Protein AF-A0A7X6T5J2-F1 (afdb_monomer)

Structure (mmCIF, N/CA/C/O backbone):
data_AF-A0A7X6T5J2-F1
#
_entry.id   AF-A0A7X6T5J2-F1
#
loop_
_atom_site.group_PDB
_atom_site.id
_atom_site.type_symbol
_atom_site.label_atom_id
_atom_site.label_alt_id
_atom_site.label_comp_id
_atom_site.label_asym_id
_atom_site.label_entity_id
_atom_site.label_seq_id
_atom_site.pdbx_PDB_ins_code
_atom_site.Cartn_x
_atom_site.Cartn_y
_atom_site.Cartn_z
_atom_site.occupancy
_atom_site.B_iso_or_equiv
_atom_site.auth_seq_id
_atom_site.auth_comp_id
_atom_site.auth_asym_id
_atom_site.auth_atom_id
_atom_site.pdbx_PDB_model_num
ATOM 1 N N . ALA A 1 1 ? -11.464 -0.548 -7.638 1.00 81.50 1 ALA A N 1
ATOM 2 C CA . ALA A 1 1 ? -10.057 -0.835 -7.984 1.00 81.50 1 ALA A CA 1
ATOM 3 C C . ALA A 1 1 ? -9.546 0.068 -9.110 1.00 81.50 1 ALA A C 1
ATOM 5 O O . ALA A 1 1 ? -8.381 0.414 -9.067 1.00 81.50 1 ALA A O 1
ATOM 6 N N . GLU A 1 2 ? -10.399 0.513 -10.042 1.00 93.19 2 GLU A N 1
ATOM 7 C CA . GLU A 1 2 ? -10.069 1.387 -11.194 1.00 93.19 2 GLU A CA 1
ATOM 8 C C . GLU A 1 2 ? -9.069 2.517 -10.902 1.00 93.19 2 GLU A C 1
ATOM 10 O O . GLU A 1 2 ? -8.031 2.580 -11.543 1.00 93.19 2 GLU A O 1
ATOM 15 N N . ARG A 1 3 ? -9.297 3.328 -9.860 1.00 93.44 3 ARG A N 1
ATOM 16 C CA . ARG A 1 3 ? -8.389 4.436 -9.490 1.00 93.44 3 ARG A CA 1
ATOM 17 C C . ARG A 1 3 ? -6.934 4.027 -9.240 1.00 93.44 3 ARG A C 1
ATOM 19 O O . ARG A 1 3 ? -6.035 4.831 -9.440 1.00 93.44 3 ARG A O 1
ATOM 26 N N . ILE A 1 4 ? -6.705 2.809 -8.751 1.00 93.75 4 ILE A N 1
ATOM 27 C CA . ILE A 1 4 ? -5.349 2.283 -8.533 1.00 93.75 4 ILE A CA 1
ATOM 28 C C . ILE A 1 4 ? -4.676 2.030 -9.888 1.00 93.75 4 ILE A C 1
ATOM 30 O O . ILE A 1 4 ? -3.502 2.326 -10.064 1.00 93.75 4 ILE A O 1
ATOM 34 N N . ILE A 1 5 ? -5.431 1.511 -10.858 1.00 94.69 5 ILE A N 1
ATOM 35 C CA . ILE A 1 5 ? -4.934 1.230 -12.207 1.00 94.69 5 ILE A CA 1
ATOM 36 C C . ILE A 1 5 ? -4.636 2.544 -12.932 1.00 94.69 5 ILE A C 1
ATOM 38 O O . ILE A 1 5 ? -3.522 2.721 -13.404 1.00 94.69 5 ILE A O 1
ATOM 42 N N . GLU A 1 6 ? -5.575 3.493 -12.925 1.00 95.38 6 GLU A N 1
ATOM 43 C CA . GLU A 1 6 ? -5.407 4.815 -13.552 1.00 95.38 6 GLU A CA 1
ATOM 44 C C . GLU A 1 6 ? -4.161 5.546 -13.033 1.00 95.38 6 GLU A C 1
ATOM 46 O O . GLU A 1 6 ? -3.370 6.089 -13.803 1.00 95.38 6 GLU A O 1
ATOM 51 N N . GLU A 1 7 ? -3.952 5.547 -11.714 1.00 95.38 7 GLU A N 1
ATOM 52 C CA . GLU A 1 7 ? -2.782 6.195 -11.124 1.00 95.38 7 GLU A CA 1
ATOM 53 C C . GLU A 1 7 ? -1.481 5.462 -11.445 1.00 95.38 7 GLU A C 1
ATOM 55 O O . GLU A 1 7 ? -0.454 6.121 -11.627 1.00 95.38 7 GLU A O 1
ATOM 60 N N . ARG A 1 8 ? -1.513 4.129 -11.553 1.00 93.50 8 ARG A N 1
ATOM 61 C CA . ARG A 1 8 ? -0.351 3.331 -11.953 1.00 93.50 8 ARG A CA 1
ATOM 62 C C . ARG A 1 8 ? 0.007 3.528 -13.425 1.00 93.50 8 ARG A C 1
ATOM 64 O O . ARG A 1 8 ? 1.183 3.612 -13.757 1.00 93.50 8 ARG A O 1
ATOM 71 N N . GLU A 1 9 ? -0.986 3.649 -14.300 1.00 94.56 9 GLU A N 1
ATOM 72 C CA . GLU A 1 9 ? -0.774 3.975 -15.714 1.00 94.56 9 GLU A CA 1
ATOM 73 C C . GLU A 1 9 ? -0.219 5.393 -15.880 1.00 94.56 9 GLU A C 1
ATOM 75 O O . GLU A 1 9 ? 0.679 5.622 -16.688 1.00 94.56 9 GLU A O 1
ATOM 80 N N . ARG A 1 10 ? -0.717 6.346 -15.085 1.00 94.75 10 ARG A N 1
ATOM 81 C CA . ARG A 1 10 ? -0.312 7.753 -15.164 1.00 94.75 10 ARG A CA 1
ATOM 82 C C . ARG A 1 10 ? 1.078 8.023 -14.594 1.00 94.75 10 ARG A C 1
ATOM 84 O O . ARG A 1 10 ? 1.802 8.845 -15.147 1.00 94.75 10 ARG A O 1
A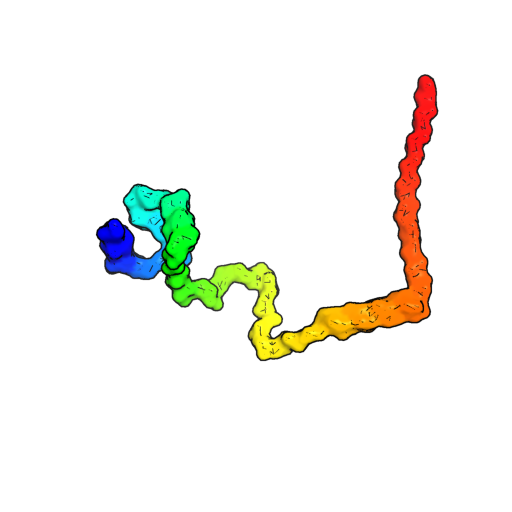TOM 91 N N . GLY A 1 11 ? 1.416 7.417 -13.458 1.00 90.94 11 GLY A N 1
ATOM 92 C CA . GLY A 1 11 ? 2.625 7.759 -12.700 1.00 90.94 11 GLY A CA 1
ATOM 93 C C . GLY A 1 11 ? 3.480 6.563 -12.299 1.00 90.94 11 GLY A C 1
ATOM 94 O O . GLY A 1 11 ? 4.243 6.674 -11.348 1.00 90.94 11 GLY A O 1
ATOM 95 N N . GLY A 1 12 ? 3.319 5.416 -12.957 1.00 92.88 12 GLY A N 1
ATOM 96 C CA . GLY A 1 12 ? 4.147 4.234 -12.728 1.00 92.88 12 GLY A CA 1
ATOM 97 C C . GLY A 1 12 ? 3.910 3.547 -11.381 1.00 92.88 12 GLY A C 1
ATOM 98 O O . GLY A 1 12 ? 2.858 3.706 -10.753 1.00 92.88 12 GLY A O 1
ATOM 99 N N . ASN A 1 13 ? 4.891 2.743 -10.964 1.00 93.25 13 ASN A N 1
ATOM 100 C CA . ASN A 1 13 ? 4.845 1.982 -9.716 1.00 93.25 13 ASN A CA 1
ATOM 101 C C . ASN A 1 13 ? 4.750 2.908 -8.489 1.00 93.25 13 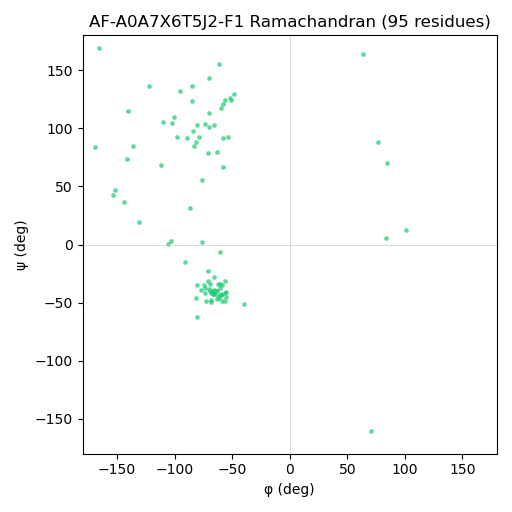ASN A C 1
ATOM 103 O O . ASN A 1 13 ? 5.138 4.073 -8.535 1.00 93.25 13 ASN A O 1
ATOM 107 N N . TYR A 1 14 ? 4.202 2.374 -7.398 1.00 92.75 14 TYR A N 1
ATOM 108 C CA . TYR A 1 14 ? 4.169 3.069 -6.114 1.00 92.75 14 TYR A CA 1
ATOM 109 C C . TYR A 1 14 ? 5.480 2.831 -5.375 1.00 92.75 14 TYR A C 1
ATOM 111 O O . TYR A 1 14 ? 5.947 1.697 -5.328 1.00 92.75 14 TYR A O 1
ATOM 119 N N . GLU A 1 15 ? 6.028 3.884 -4.779 1.00 91.56 15 GLU A N 1
ATOM 120 C CA . GLU A 1 15 ? 7.314 3.839 -4.061 1.00 91.56 15 GLU A CA 1
ATOM 121 C C . GLU A 1 15 ? 7.156 3.520 -2.568 1.00 91.56 15 GLU A C 1
ATOM 123 O O . GLU A 1 15 ? 8.116 3.246 -1.848 1.00 91.56 15 GLU A O 1
ATOM 128 N N . SER A 1 16 ? 5.938 3.626 -2.042 1.00 91.81 16 SER A N 1
ATOM 129 C CA . SER A 1 16 ? 5.640 3.293 -0.654 1.00 91.81 16 SER A CA 1
ATOM 130 C C . SER A 1 16 ? 4.137 3.173 -0.425 1.00 91.81 16 SER A C 1
ATOM 132 O O . SER A 1 16 ? 3.307 3.587 -1.239 1.00 91.81 16 SER A O 1
ATOM 134 N N . ILE A 1 17 ? 3.774 2.648 0.745 1.00 93.12 17 ILE A N 1
ATOM 135 C CA . ILE A 1 17 ? 2.386 2.636 1.226 1.00 93.12 17 ILE A CA 1
ATOM 136 C C . ILE A 1 17 ? 1.855 4.068 1.374 1.00 93.12 17 ILE A C 1
ATOM 138 O O . ILE A 1 17 ? 0.671 4.317 1.135 1.00 93.12 17 ILE A O 1
ATOM 142 N N . GLU A 1 18 ? 2.717 5.013 1.757 1.00 92.62 18 GLU A N 1
ATOM 143 C CA . GLU A 1 18 ? 2.343 6.415 1.902 1.00 92.62 18 GLU A CA 1
ATOM 144 C C . GLU A 1 18 ? 2.031 7.048 0.542 1.00 92.62 18 GLU A C 1
ATOM 146 O O . GLU A 1 18 ? 0.939 7.601 0.388 1.00 92.62 18 GLU A O 1
ATOM 151 N N . ASP A 1 19 ? 2.895 6.849 -0.461 1.00 93.88 19 ASP A N 1
ATOM 152 C CA . ASP A 1 19 ? 2.662 7.287 -1.846 1.00 93.88 19 ASP A CA 1
ATOM 153 C C . ASP A 1 19 ? 1.351 6.714 -2.403 1.00 93.88 19 ASP A C 1
ATOM 155 O O . ASP A 1 19 ? 0.469 7.443 -2.868 1.00 93.88 19 ASP A O 1
ATOM 159 N N . PHE A 1 20 ? 1.154 5.405 -2.235 1.00 94.38 20 PHE A N 1
ATOM 160 C CA . PHE A 1 20 ? -0.081 4.728 -2.617 1.00 94.38 20 PHE A CA 1
ATOM 161 C C . PHE A 1 20 ? -1.319 5.351 -1.949 1.00 94.38 20 PHE A C 1
ATOM 163 O O . PHE A 1 20 ? -2.352 5.560 -2.592 1.00 94.38 20 PHE A O 1
ATOM 170 N N . SER A 1 21 ? -1.218 5.697 -0.662 1.00 94.81 21 SER A N 1
ATOM 171 C CA . SER A 1 21 ? -2.319 6.285 0.105 1.00 94.81 21 SER A CA 1
ATOM 172 C C . SER A 1 21 ? -2.659 7.725 -0.290 1.00 94.81 21 SER A C 1
ATOM 174 O O . SER A 1 21 ? -3.829 8.112 -0.191 1.00 94.81 21 SER A O 1
ATOM 176 N N . ILE A 1 22 ? -1.659 8.495 -0.733 1.00 94.94 22 ILE A N 1
ATOM 177 C CA . ILE A 1 22 ? -1.793 9.897 -1.144 1.00 94.94 22 ILE A CA 1
ATOM 178 C C . ILE A 1 22 ? -2.322 9.978 -2.578 1.00 94.94 22 ILE A C 1
ATOM 180 O O . ILE A 1 22 ? -3.264 10.730 -2.840 1.00 94.94 22 ILE A O 1
ATOM 184 N N . ARG A 1 23 ? -1.764 9.182 -3.499 1.00 95.12 23 ARG A N 1
ATOM 185 C CA . ARG A 1 23 ? -2.147 9.194 -4.921 1.00 95.12 23 ARG A CA 1
ATOM 186 C C . ARG A 1 23 ? -3.553 8.659 -5.148 1.00 95.12 23 ARG A C 1
ATOM 188 O O . ARG A 1 23 ? -4.325 9.230 -5.918 1.00 95.12 23 ARG A O 1
ATOM 195 N N . VAL A 1 24 ? -3.933 7.583 -4.459 1.00 94.38 24 VAL A N 1
ATOM 196 C CA . VAL A 1 24 ? -5.251 6.969 -4.645 1.00 94.38 24 VAL A CA 1
ATOM 197 C C . VAL A 1 24 ? -6.298 7.689 -3.793 1.00 94.38 24 VAL A C 1
ATOM 199 O O . VAL A 1 24 ? -6.497 7.410 -2.607 1.00 94.38 24 VAL A O 1
ATOM 202 N N . LYS A 1 25 ? -7.030 8.610 -4.428 1.00 92.75 25 LYS A N 1
ATOM 203 C CA . LYS A 1 25 ? -8.082 9.410 -3.781 1.00 92.75 25 LYS A CA 1
ATOM 204 C C . LYS A 1 25 ? -9.087 8.541 -3.012 1.00 92.75 25 LYS A C 1
ATOM 206 O O . LYS A 1 25 ? -9.754 7.676 -3.580 1.00 92.75 25 LYS A O 1
ATOM 211 N N . GLY A 1 26 ? -9.256 8.837 -1.720 1.00 91.44 26 GLY A N 1
ATOM 212 C CA . GLY A 1 26 ? -10.232 8.175 -0.842 1.00 91.44 26 GLY A CA 1
ATOM 213 C C . GLY A 1 26 ? -9.771 6.843 -0.233 1.00 91.44 26 GLY A C 1
ATOM 214 O O . GLY A 1 26 ? -10.569 6.174 0.437 1.00 91.44 26 GLY A O 1
ATOM 215 N N . LEU A 1 27 ? -8.507 6.456 -0.441 1.00 91.56 27 LEU A N 1
ATOM 216 C CA . LEU A 1 27 ? -7.890 5.322 0.238 1.00 91.56 27 LEU A CA 1
ATOM 217 C C . LEU A 1 27 ? -7.439 5.733 1.650 1.00 91.56 27 LEU A C 1
ATOM 219 O O . LEU A 1 27 ? -7.989 5.240 2.637 1.00 91.56 27 LEU A O 1
ATOM 223 N N . GLY A 1 28 ? -6.513 6.691 1.751 1.00 92.88 28 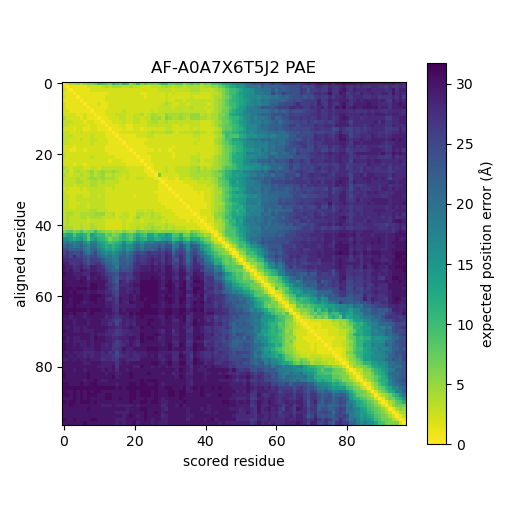GLY A N 1
ATOM 224 C CA . GLY A 1 28 ? -5.915 7.114 3.020 1.00 92.88 28 GLY A CA 1
ATOM 225 C C . GLY A 1 28 ? -5.107 6.003 3.710 1.00 92.88 28 GLY A C 1
ATOM 226 O O . GLY A 1 28 ? -5.251 4.815 3.406 1.00 92.88 28 GLY A O 1
ATOM 227 N N . GLN A 1 29 ? -4.264 6.379 4.676 1.00 92.50 29 GLN A N 1
ATOM 228 C CA . GLN A 1 29 ? -3.302 5.458 5.306 1.00 92.50 29 GLN A CA 1
ATOM 229 C C . GLN A 1 29 ? -3.965 4.203 5.901 1.00 92.50 29 GLN A C 1
ATOM 231 O O . GLN A 1 29 ? -3.491 3.088 5.706 1.00 92.50 29 GLN A O 1
ATOM 236 N N . LYS A 1 30 ? -5.124 4.350 6.560 1.00 94.44 30 LYS A N 1
ATOM 237 C CA . LYS A 1 30 ? -5.817 3.226 7.214 1.00 94.44 30 LYS A CA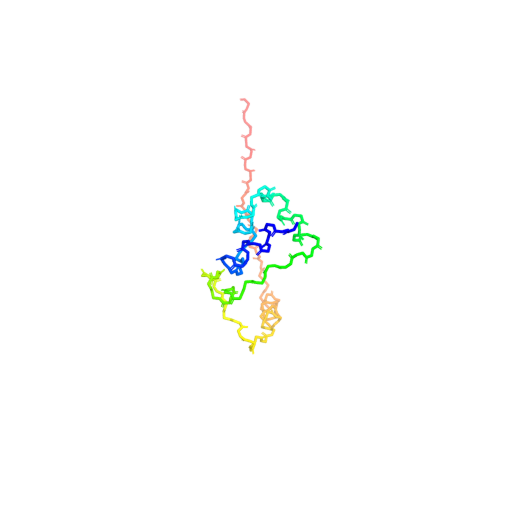 1
ATOM 238 C C . LYS A 1 30 ? -6.288 2.146 6.235 1.00 94.44 30 LYS A C 1
ATOM 240 O O . LYS A 1 30 ? -6.243 0.966 6.572 1.00 94.44 30 LYS A O 1
ATOM 245 N N . ARG A 1 31 ? -6.800 2.518 5.055 1.00 93.88 31 ARG A N 1
ATOM 246 C CA . ARG A 1 31 ? -7.254 1.519 4.068 1.00 93.88 31 ARG A CA 1
ATOM 247 C C . ARG A 1 31 ? -6.080 0.949 3.284 1.00 93.88 31 ARG A C 1
ATOM 249 O O . ARG A 1 31 ? -6.110 -0.240 2.994 1.00 93.88 31 ARG A O 1
ATOM 256 N N . ALA A 1 32 ? -5.061 1.762 3.005 1.00 93.56 32 ALA A N 1
ATOM 257 C CA . ALA A 1 32 ? -3.818 1.296 2.398 1.00 93.56 32 ALA A CA 1
ATOM 258 C C . ALA A 1 32 ? -3.154 0.216 3.271 1.00 93.56 32 ALA A C 1
ATOM 260 O O . ALA A 1 32 ? -2.881 -0.877 2.787 1.00 93.56 32 ALA A O 1
ATOM 261 N N . ALA A 1 33 ? -3.028 0.461 4.580 1.00 92.94 33 ALA A N 1
ATOM 262 C CA . ALA A 1 33 ? -2.481 -0.511 5.527 1.00 92.94 33 ALA A CA 1
ATOM 263 C C . ALA A 1 33 ? -3.277 -1.827 5.560 1.00 92.94 33 ALA A C 1
ATOM 265 O O . ALA A 1 33 ? -2.686 -2.900 5.527 1.00 92.94 33 ALA A O 1
ATOM 266 N N . LYS A 1 34 ? -4.616 -1.765 5.542 1.00 95.62 34 LYS A N 1
ATOM 267 C CA . LYS A 1 34 ? -5.463 -2.971 5.475 1.00 95.62 34 LYS A CA 1
ATOM 268 C C . LYS A 1 34 ? -5.265 -3.780 4.197 1.00 95.62 34 LYS A C 1
ATOM 270 O O . LYS A 1 34 ? -5.396 -4.996 4.228 1.00 95.62 34 LYS A O 1
ATOM 275 N N . MET A 1 35 ? -4.995 -3.118 3.071 1.00 93.62 35 MET A N 1
ATOM 276 C CA . MET A 1 35 ? -4.695 -3.826 1.828 1.00 93.62 35 MET A CA 1
ATOM 277 C C . MET A 1 35 ? -3.371 -4.578 1.946 1.00 93.62 35 MET A C 1
ATOM 279 O O . MET A 1 35 ? -3.308 -5.743 1.564 1.00 93.62 35 MET A O 1
ATOM 283 N N . VAL A 1 36 ? -2.353 -3.949 2.534 1.00 92.75 36 VAL A N 1
ATOM 284 C CA . VAL A 1 36 ? -1.058 -4.593 2.793 1.00 92.75 36 VAL A CA 1
ATOM 285 C C . VAL A 1 36 ? -1.210 -5.771 3.751 1.00 92.75 36 VAL A C 1
ATOM 287 O O . VAL A 1 36 ? -0.725 -6.858 3.466 1.00 92.75 36 VAL A O 1
ATOM 290 N N . GLU A 1 37 ? -1.981 -5.600 4.825 1.00 93.81 37 GLU A N 1
ATOM 291 C CA . GLU A 1 37 ? -2.333 -6.679 5.755 1.00 93.81 37 GLU A CA 1
ATOM 292 C C . GLU A 1 37 ? -3.074 -7.833 5.054 1.00 93.81 37 GLU A C 1
ATOM 294 O O . GLU A 1 37 ? -2.848 -8.998 5.366 1.00 93.81 37 GLU A O 1
ATOM 299 N N . SER A 1 38 ? -3.911 -7.527 4.054 1.00 95.69 38 SER A N 1
ATOM 300 C CA . SER A 1 38 ? -4.572 -8.533 3.209 1.00 95.69 38 SER A CA 1
ATOM 301 C C . SER A 1 38 ? -3.666 -9.169 2.144 1.00 95.69 38 SER A C 1
ATOM 303 O O . SER A 1 38 ? -4.141 -9.988 1.360 1.00 95.69 38 SER A O 1
ATOM 305 N N . GLY A 1 39 ? -2.380 -8.807 2.110 1.00 94.38 39 GLY A N 1
ATOM 306 C CA . GLY A 1 39 ? -1.379 -9.370 1.204 1.00 94.38 39 GLY A CA 1
ATOM 307 C C . GLY A 1 39 ? -1.045 -8.512 -0.017 1.00 94.38 39 GLY A C 1
ATOM 308 O O . GLY A 1 39 ? -0.408 -9.012 -0.941 1.00 94.38 39 GLY A O 1
ATOM 309 N N . LEU A 1 40 ? -1.453 -7.238 -0.064 1.00 92.00 40 LEU A N 1
ATOM 310 C CA . LEU A 1 40 ? -0.976 -6.318 -1.099 1.00 92.00 40 LEU A CA 1
ATOM 311 C C . LEU A 1 40 ? 0.504 -6.000 -0.854 1.00 92.00 40 LEU A C 1
ATOM 313 O O . LEU A 1 40 ? 0.848 -5.321 0.110 1.00 92.00 40 LEU A O 1
ATOM 317 N N . VAL A 1 41 ? 1.368 -6.449 -1.757 1.00 91.12 41 VAL A N 1
ATOM 318 C CA . VAL A 1 41 ? 2.794 -6.112 -1.743 1.00 91.12 41 VAL A CA 1
ATOM 319 C C . VAL A 1 41 ? 3.031 -4.929 -2.677 1.00 91.12 41 VAL A C 1
ATOM 321 O O . VAL A 1 41 ? 2.535 -4.910 -3.805 1.00 91.12 41 VAL A O 1
ATOM 324 N N . ILE A 1 42 ? 3.762 -3.927 -2.192 1.00 90.19 42 ILE A N 1
ATOM 325 C CA . ILE A 1 42 ? 4.255 -2.814 -3.004 1.00 90.19 42 ILE A CA 1
ATOM 326 C C . ILE A 1 42 ? 5.731 -3.102 -3.266 1.00 90.19 42 ILE A C 1
ATOM 328 O O . ILE A 1 42 ? 6.547 -2.988 -2.353 1.00 90.19 42 ILE A O 1
ATOM 332 N N . ASP A 1 43 ? 6.042 -3.540 -4.488 1.00 81.56 43 ASP A N 1
ATOM 333 C CA . ASP A 1 43 ? 7.420 -3.783 -4.911 1.00 81.56 43 ASP A CA 1
ATOM 334 C C . ASP A 1 43 ? 8.125 -2.451 -5.136 1.00 81.56 43 ASP A C 1
ATOM 336 O O . ASP A 1 43 ? 7.944 -1.775 -6.153 1.00 81.56 43 ASP A O 1
ATOM 340 N N . ASN A 1 44 ? 8.957 -2.100 -4.165 1.00 70.69 44 ASN A N 1
ATOM 341 C CA . ASN A 1 44 ? 9.920 -1.033 -4.307 1.00 70.69 44 ASN A CA 1
ATOM 342 C C . ASN A 1 44 ? 11.136 -1.581 -5.045 1.00 70.69 44 ASN A C 1
ATOM 344 O O . ASN A 1 44 ? 12.117 -1.989 -4.431 1.00 70.69 44 ASN A O 1
ATOM 348 N N . GLU A 1 45 ? 11.115 -1.532 -6.377 1.00 61.66 45 GLU A N 1
ATOM 349 C CA . GLU A 1 45 ? 12.316 -1.808 -7.186 1.00 61.66 45 GLU A CA 1
ATOM 350 C C . GLU A 1 45 ? 13.470 -0.822 -6.890 1.00 61.66 45 GLU A C 1
ATOM 352 O O . GLU A 1 45 ? 14.585 -1.015 -7.367 1.00 61.66 45 GLU A O 1
ATOM 357 N N . GLN A 1 46 ? 13.230 0.209 -6.067 1.00 53.03 46 GLN A N 1
ATOM 358 C CA . GLN A 1 46 ? 14.237 1.159 -5.591 1.00 53.03 46 GLN A CA 1
ATOM 359 C C . GLN A 1 46 ? 14.659 0.978 -4.122 1.00 53.03 46 GLN A C 1
ATOM 361 O O . GLN A 1 46 ? 15.544 1.693 -3.667 1.00 53.03 46 GLN A O 1
ATOM 366 N N . SER A 1 47 ? 14.121 0.008 -3.368 1.00 48.38 47 SER A N 1
ATOM 367 C CA . SER A 1 47 ? 14.548 -0.224 -1.9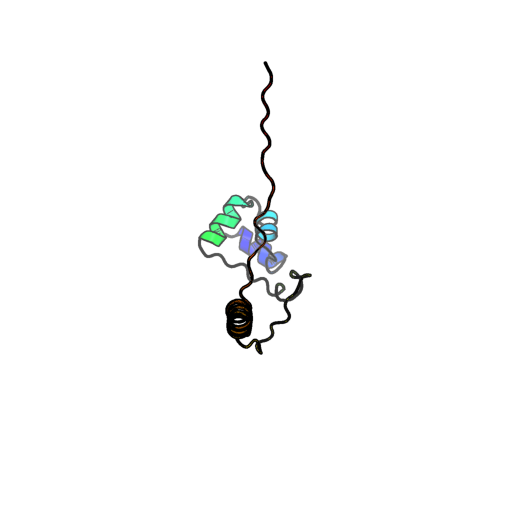74 1.00 48.38 47 SER A CA 1
ATOM 368 C C . SER A 1 47 ? 15.759 -1.157 -1.840 1.00 48.38 47 SER A C 1
ATOM 370 O O . SER A 1 47 ? 15.855 -1.901 -0.866 1.00 48.38 47 SER A O 1
ATOM 372 N N . SER A 1 48 ? 16.676 -1.158 -2.809 1.00 47.34 48 SER A N 1
ATOM 373 C CA . SER A 1 48 ? 18.008 -1.764 -2.648 1.00 47.34 48 SER A CA 1
ATOM 374 C C . SER A 1 48 ? 19.112 -0.729 -2.423 1.00 47.34 48 SER A C 1
ATOM 376 O O . SER A 1 48 ? 20.275 -1.103 -2.292 1.00 47.34 48 SER A O 1
ATOM 378 N N . VAL A 1 49 ? 18.775 0.562 -2.331 1.00 51.00 49 VAL A N 1
ATOM 379 C CA . VAL A 1 49 ? 19.746 1.629 -2.077 1.00 51.00 49 VAL A CA 1
ATOM 380 C C . VAL A 1 49 ? 19.117 2.653 -1.121 1.00 51.00 49 VAL A C 1
ATOM 382 O O . VAL A 1 49 ? 18.149 3.314 -1.468 1.00 51.00 49 VAL A O 1
ATOM 385 N N . GLU A 1 50 ? 19.685 2.764 0.085 1.00 51.00 50 GLU A N 1
ATOM 386 C CA . GLU A 1 50 ? 19.545 3.896 1.026 1.00 51.00 50 GLU A CA 1
ATOM 387 C C . GLU A 1 50 ? 18.335 3.946 1.984 1.00 51.00 50 GLU A C 1
ATOM 389 O O . GLU A 1 50 ? 17.532 4.876 1.974 1.00 51.00 50 GLU A O 1
ATOM 394 N N . SER A 1 51 ? 18.314 3.044 2.970 1.00 46.75 51 SER A N 1
ATOM 395 C CA . SER A 1 51 ? 17.844 3.394 4.324 1.00 46.75 51 SER A CA 1
ATOM 396 C C . SER A 1 51 ? 18.491 2.556 5.432 1.00 46.75 51 SER A C 1
ATOM 398 O O . SER A 1 51 ? 17.821 2.135 6.358 1.00 46.75 51 SER A O 1
ATOM 400 N N . ASP A 1 52 ? 19.818 2.408 5.381 1.00 45.59 52 ASP A N 1
ATOM 401 C CA . ASP A 1 52 ? 20.648 2.096 6.554 1.00 45.59 52 ASP A CA 1
ATOM 402 C C . ASP A 1 52 ? 21.973 2.877 6.476 1.00 45.59 52 ASP A C 1
ATOM 404 O O . ASP A 1 52 ? 23.056 2.339 6.254 1.00 45.59 52 ASP A O 1
ATOM 408 N N . SER A 1 53 ? 21.915 4.193 6.717 1.00 54.16 53 SER A N 1
ATOM 409 C CA . SER A 1 53 ? 23.086 4.952 7.200 1.00 54.16 53 SER A CA 1
ATOM 410 C C . SER A 1 53 ? 23.317 4.671 8.689 1.00 54.16 53 SER A C 1
ATOM 412 O O . SER A 1 53 ? 23.334 5.572 9.521 1.00 54.16 53 SER A O 1
ATOM 414 N N . ALA A 1 54 ? 23.459 3.389 9.017 1.00 55.81 54 ALA A N 1
ATOM 415 C CA . ALA A 1 54 ? 24.169 2.869 10.172 1.00 55.81 54 ALA A CA 1
ATOM 416 C C . ALA A 1 54 ? 24.302 1.348 9.998 1.00 55.81 54 ALA A C 1
ATOM 418 O O . ALA A 1 54 ? 23.566 0.578 10.600 1.00 55.81 54 ALA A O 1
ATOM 419 N N . ASN A 1 55 ? 25.334 0.956 9.245 1.00 62.19 55 ASN A N 1
ATOM 420 C CA . ASN A 1 55 ? 26.032 -0.321 9.389 1.00 62.19 55 ASN A CA 1
ATOM 421 C C . ASN A 1 55 ? 25.321 -1.574 8.834 1.00 62.19 55 ASN A C 1
ATOM 423 O O . ASN A 1 55 ? 24.742 -2.335 9.601 1.00 62.19 55 ASN A O 1
ATOM 427 N N . ASP A 1 56 ? 25.528 -1.879 7.548 1.00 48.09 56 ASP A N 1
ATOM 428 C CA . ASP A 1 56 ? 25.466 -3.272 7.088 1.00 48.09 56 ASP A CA 1
ATOM 429 C C . ASP A 1 56 ? 26.611 -3.631 6.126 1.00 48.09 56 ASP A C 1
ATOM 431 O O . ASP A 1 56 ? 26.527 -3.556 4.903 1.00 48.09 56 ASP A O 1
ATOM 435 N N . LEU A 1 57 ? 27.738 -4.003 6.731 1.00 61.22 57 LEU A N 1
ATOM 436 C CA . LEU A 1 57 ? 28.736 -4.878 6.129 1.00 61.22 57 LEU A CA 1
ATOM 437 C C . LEU A 1 57 ? 28.274 -6.327 6.348 1.00 61.22 57 LEU A C 1
ATOM 439 O O . LEU A 1 57 ? 28.709 -6.946 7.320 1.00 61.22 57 LEU A O 1
ATOM 443 N N . SER A 1 58 ? 27.418 -6.888 5.490 1.00 52.38 58 SER A N 1
ATOM 444 C CA . SER A 1 58 ? 27.108 -8.328 5.553 1.00 52.38 58 SER A CA 1
ATOM 445 C C . SER A 1 58 ? 26.669 -8.968 4.234 1.00 52.38 58 SER A C 1
ATOM 447 O O . SER A 1 58 ? 25.833 -9.867 4.187 1.00 52.38 58 SER A O 1
ATOM 449 N N . GLU A 1 59 ? 27.344 -8.613 3.141 1.00 52.50 59 GLU A N 1
ATOM 450 C CA . GLU A 1 59 ? 27.498 -9.559 2.036 1.00 52.50 59 GLU A CA 1
ATOM 451 C C . GLU A 1 59 ? 28.057 -10.873 2.607 1.00 52.50 59 GLU A C 1
ATOM 453 O O . GLU A 1 59 ? 29.036 -10.871 3.360 1.00 52.50 59 GLU A O 1
ATOM 458 N N . ILE A 1 60 ? 27.367 -11.978 2.328 1.00 50.97 60 ILE A N 1
ATOM 459 C CA . ILE A 1 60 ? 27.556 -13.294 2.942 1.00 50.97 60 ILE A CA 1
ATOM 460 C C . ILE A 1 60 ? 29.018 -13.747 2.825 1.00 50.97 60 ILE A C 1
ATOM 462 O O . ILE A 1 60 ? 29.431 -14.406 1.878 1.00 50.97 60 ILE A O 1
ATOM 466 N N . THR A 1 61 ? 29.774 -13.414 3.868 1.00 50.19 61 THR A N 1
ATOM 467 C CA . THR A 1 61 ? 30.943 -14.113 4.411 1.00 50.19 61 THR A CA 1
ATOM 468 C C . THR A 1 61 ? 30.937 -13.991 5.948 1.00 50.19 61 THR A C 1
ATOM 470 O O . THR A 1 61 ? 31.971 -13.837 6.589 1.00 50.19 61 THR A O 1
ATOM 473 N N . GLN A 1 62 ? 29.758 -14.030 6.582 1.00 52.28 62 GLN A N 1
ATOM 474 C CA . GLN A 1 62 ? 29.613 -13.856 8.032 1.00 52.28 62 GLN A CA 1
ATOM 475 C C . GLN A 1 62 ? 29.504 -15.193 8.767 1.00 52.28 62 GLN A C 1
ATOM 477 O O . GLN A 1 62 ? 28.439 -15.776 8.937 1.00 52.28 62 GLN A O 1
ATOM 482 N N . ILE A 1 63 ? 30.663 -15.675 9.194 1.00 52.78 63 ILE A N 1
ATOM 483 C CA . ILE A 1 63 ? 30.844 -16.821 10.082 1.00 52.78 63 ILE A CA 1
ATOM 484 C C . ILE A 1 63 ? 30.361 -16.442 11.493 1.00 52.78 63 ILE A C 1
ATOM 486 O O . ILE A 1 63 ? 30.589 -15.320 11.947 1.00 52.78 63 ILE A O 1
ATOM 490 N N . ASP A 1 64 ? 29.742 -17.394 12.194 1.00 57.56 64 ASP A N 1
ATOM 491 C CA . ASP A 1 64 ? 29.232 -17.339 13.575 1.00 57.56 64 ASP A CA 1
ATOM 492 C C . ASP A 1 64 ? 30.303 -16.987 14.641 1.00 57.56 64 ASP A C 1
ATOM 494 O O . ASP A 1 64 ? 30.664 -17.787 15.512 1.00 57.56 64 ASP A O 1
ATOM 498 N N . THR A 1 65 ? 30.830 -15.765 14.607 1.00 59.44 65 THR A N 1
ATOM 499 C CA . THR A 1 65 ? 31.853 -15.248 15.535 1.00 59.44 65 THR A CA 1
ATOM 500 C C . THR A 1 65 ? 31.312 -15.002 16.944 1.00 59.44 65 THR A C 1
ATOM 502 O O . THR A 1 65 ? 32.068 -15.052 17.917 1.00 59.44 65 THR A O 1
ATOM 505 N N . SER A 1 66 ? 29.997 -14.809 17.084 1.00 63.16 66 SER A N 1
ATOM 506 C CA . SER A 1 66 ? 29.324 -14.565 18.366 1.00 63.16 66 SER A CA 1
ATOM 507 C C . SER A 1 66 ? 29.503 -15.727 19.349 1.00 63.16 66 SER A C 1
ATOM 509 O O . SER A 1 66 ? 29.725 -15.509 20.541 1.00 63.16 66 SER A O 1
ATOM 511 N N . SER A 1 67 ? 29.481 -16.968 18.855 1.00 63.62 67 SER A N 1
ATOM 512 C CA . SER A 1 67 ? 29.612 -18.168 19.687 1.00 63.62 67 SER A CA 1
ATOM 513 C C . SER A 1 67 ? 31.047 -18.401 20.173 1.00 63.62 67 SER A C 1
ATOM 515 O O . SER A 1 67 ? 31.253 -18.859 21.302 1.00 63.62 67 SER A O 1
ATOM 517 N N . VAL A 1 68 ? 32.038 -18.058 19.343 1.00 73.19 68 VAL A N 1
ATOM 518 C CA . VAL A 1 68 ? 33.467 -18.171 19.666 1.00 73.19 68 VAL A CA 1
ATOM 519 C C . VAL A 1 68 ? 33.851 -17.092 20.671 1.00 73.19 68 VAL A C 1
ATOM 521 O O . VAL A 1 68 ? 34.378 -17.423 21.732 1.00 73.19 68 VAL A O 1
ATOM 524 N N . LEU A 1 69 ? 33.468 -15.836 20.416 1.00 67.94 69 LEU A N 1
ATOM 525 C CA . LEU A 1 69 ? 33.691 -14.719 21.338 1.00 67.94 69 LEU A CA 1
ATOM 526 C C . LEU A 1 69 ? 33.011 -14.956 22.692 1.00 67.94 69 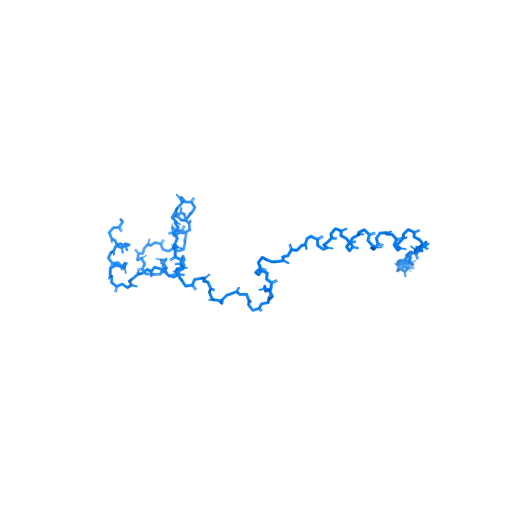LEU A C 1
ATOM 528 O O . LEU A 1 69 ? 33.624 -14.754 23.739 1.00 67.94 69 LEU A O 1
ATOM 532 N N . ALA A 1 70 ? 31.770 -15.455 22.707 1.00 71.56 70 ALA A N 1
ATOM 533 C CA . ALA A 1 70 ? 31.077 -15.780 23.953 1.00 71.56 70 ALA A CA 1
ATOM 534 C C . ALA A 1 70 ? 31.787 -16.893 24.748 1.00 71.56 70 ALA A C 1
ATOM 536 O O . ALA A 1 70 ? 31.895 -16.802 25.975 1.00 71.56 70 ALA A O 1
ATOM 537 N N . LYS A 1 71 ? 32.306 -17.927 24.066 1.00 75.81 71 LYS A N 1
ATOM 538 C CA . LYS A 1 71 ? 33.098 -19.001 24.692 1.00 75.81 71 LYS A CA 1
ATOM 539 C C . LYS A 1 71 ? 34.428 -18.486 25.241 1.00 75.81 71 LYS A C 1
ATOM 541 O O . LYS A 1 71 ? 34.784 -18.849 26.362 1.00 75.81 71 LYS A O 1
ATOM 546 N N . GLU A 1 72 ? 35.128 -17.625 24.507 1.00 73.56 72 GLU A N 1
ATOM 547 C CA . GLU A 1 72 ? 36.377 -17.001 24.958 1.00 73.56 72 GLU A CA 1
ATOM 548 C C . GLU A 1 72 ? 36.153 -16.106 26.184 1.00 73.56 72 GLU A C 1
ATOM 550 O O . GLU A 1 72 ? 36.843 -16.259 27.195 1.00 73.56 72 GLU A O 1
ATOM 555 N N . ILE A 1 73 ? 35.125 -15.249 26.159 1.00 72.38 73 ILE A N 1
ATOM 556 C CA . ILE A 1 73 ? 34.754 -14.386 27.291 1.00 72.38 73 ILE A CA 1
ATOM 557 C C . ILE A 1 73 ? 34.400 -15.231 28.523 1.00 72.38 73 ILE A C 1
ATOM 559 O O . ILE A 1 73 ? 34.844 -14.932 29.636 1.00 72.38 73 ILE A O 1
ATOM 563 N N . ALA A 1 74 ? 33.637 -16.314 28.351 1.00 75.38 74 ALA A N 1
ATOM 564 C CA . ALA A 1 74 ? 33.285 -17.213 29.447 1.00 75.38 74 ALA A CA 1
ATOM 565 C C . ALA A 1 74 ? 34.508 -17.957 30.017 1.00 75.38 74 ALA A C 1
ATOM 567 O O . ALA A 1 74 ? 34.616 -18.110 31.237 1.00 75.38 74 ALA A O 1
ATOM 568 N N . ALA A 1 75 ? 35.446 -18.388 29.166 1.00 78.31 75 ALA A N 1
ATOM 569 C CA . ALA A 1 75 ? 36.681 -19.051 29.584 1.00 78.31 75 ALA A CA 1
A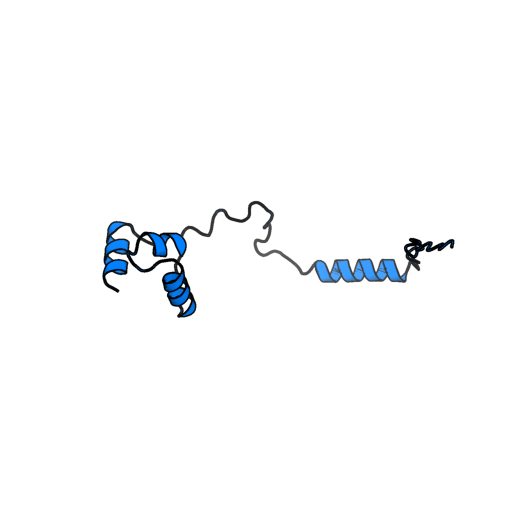TOM 570 C C . ALA A 1 75 ? 37.593 -18.109 30.388 1.00 78.31 75 ALA A C 1
ATOM 572 O O . ALA A 1 75 ? 38.095 -18.492 31.448 1.00 78.31 75 ALA A O 1
ATOM 573 N N . ILE A 1 76 ? 37.737 -16.855 29.946 1.00 73.56 76 ILE A N 1
ATOM 574 C CA . ILE A 1 76 ? 38.466 -15.808 30.677 1.00 73.56 76 ILE A CA 1
ATOM 575 C C . ILE A 1 76 ? 37.792 -15.545 32.031 1.00 73.56 76 ILE A C 1
ATOM 577 O O . ILE A 1 76 ? 38.463 -15.547 33.064 1.00 73.56 76 ILE A O 1
ATOM 581 N N . LYS A 1 77 ? 36.460 -15.415 32.053 1.00 70.75 77 LYS A N 1
ATOM 582 C CA . LYS A 1 77 ? 35.678 -15.173 33.277 1.00 70.75 77 LYS A CA 1
ATOM 583 C C . LYS A 1 77 ? 35.711 -16.339 34.272 1.00 70.75 77 LYS A C 1
ATOM 585 O O . LYS A 1 77 ? 35.567 -16.114 35.468 1.00 70.75 77 LYS A O 1
ATOM 590 N N . LYS A 1 78 ? 35.885 -17.582 33.812 1.00 72.31 78 LYS A N 1
ATOM 591 C CA . LYS A 1 78 ? 36.093 -18.741 34.699 1.00 72.31 78 LYS A CA 1
ATOM 592 C C . LYS A 1 78 ? 37.513 -18.803 35.254 1.00 72.31 78 LYS A C 1
ATOM 594 O O . LYS A 1 78 ? 37.697 -19.197 36.401 1.00 72.31 78 LYS A O 1
ATOM 599 N N . ARG A 1 79 ? 38.515 -18.466 34.438 1.00 67.75 79 ARG A N 1
ATOM 600 C CA . ARG A 1 79 ? 39.932 -18.559 34.817 1.00 67.75 79 ARG A CA 1
ATOM 601 C C . ARG A 1 79 ? 40.334 -17.460 35.800 1.00 67.75 79 ARG A C 1
ATOM 603 O O . ARG A 1 79 ? 41.094 -17.713 36.730 1.00 67.75 79 ARG A O 1
ATOM 610 N N . PHE A 1 80 ? 39.784 -16.265 35.624 1.00 71.19 80 PHE A N 1
ATOM 611 C CA . PHE A 1 80 ? 39.915 -15.161 36.563 1.00 71.19 80 PHE A CA 1
ATOM 612 C C . PHE A 1 80 ? 38.633 -15.084 37.389 1.00 71.19 80 PHE A C 1
ATOM 614 O O . PHE A 1 80 ? 37.598 -14.710 36.852 1.00 71.19 80 PHE A O 1
ATOM 621 N N . HIS A 1 81 ? 38.680 -15.436 38.679 1.00 67.56 81 HIS A N 1
ATOM 622 C CA . HIS A 1 81 ? 37.545 -15.293 39.602 1.00 67.56 81 HIS A CA 1
ATOM 623 C C . HIS A 1 81 ? 37.184 -13.807 39.767 1.00 67.56 81 HIS A C 1
ATOM 625 O O . HIS A 1 81 ? 37.588 -13.147 40.723 1.00 67.56 81 HIS A O 1
ATOM 631 N N . TYR A 1 82 ? 36.452 -13.257 38.801 1.00 58.25 82 TYR A N 1
ATOM 632 C CA . TYR A 1 82 ? 36.112 -11.846 38.755 1.00 58.25 82 TYR A CA 1
ATOM 633 C C . TYR A 1 82 ? 34.964 -11.581 39.731 1.00 58.25 82 TYR A C 1
ATOM 635 O O . TYR A 1 82 ? 33.783 -11.727 39.404 1.00 58.25 82 TYR A O 1
ATOM 643 N N . LYS A 1 83 ? 35.313 -11.217 40.967 1.00 58.12 83 LYS A N 1
ATOM 644 C CA . LYS A 1 83 ? 34.364 -10.706 41.957 1.00 58.12 83 LYS A CA 1
ATOM 645 C C . LYS A 1 83 ? 33.931 -9.321 41.484 1.00 58.12 83 LYS A C 1
ATOM 647 O O . LYS A 1 83 ? 34.682 -8.361 41.606 1.00 58.12 83 LYS A O 1
ATOM 652 N N . SER A 1 84 ? 32.743 -9.233 40.886 1.00 58.22 84 SER A N 1
ATOM 653 C CA . SER A 1 84 ? 32.155 -7.935 40.544 1.00 58.22 84 SER A CA 1
ATOM 654 C C . SER A 1 84 ? 32.067 -7.115 41.836 1.00 58.22 84 SER A C 1
ATOM 656 O O . SER A 1 84 ? 3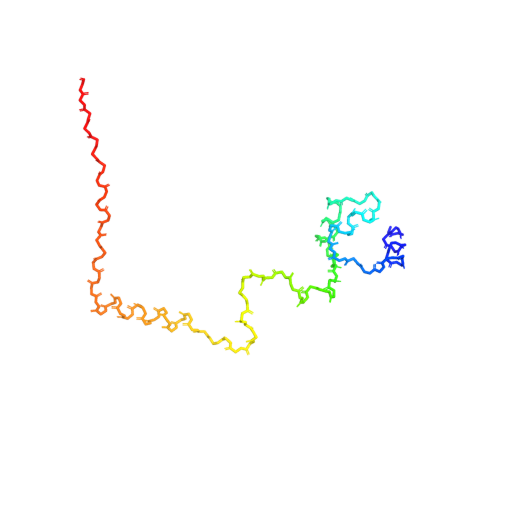1.499 -7.633 42.803 1.00 58.22 84 SER A O 1
ATOM 658 N N . PRO A 1 85 ? 32.633 -5.896 41.917 1.00 57.06 85 PRO A N 1
ATOM 659 C CA . PRO A 1 85 ? 32.367 -5.043 43.061 1.00 57.06 85 PRO A CA 1
ATOM 660 C C . PRO A 1 85 ? 30.857 -4.805 43.087 1.00 57.06 85 PRO A C 1
ATOM 662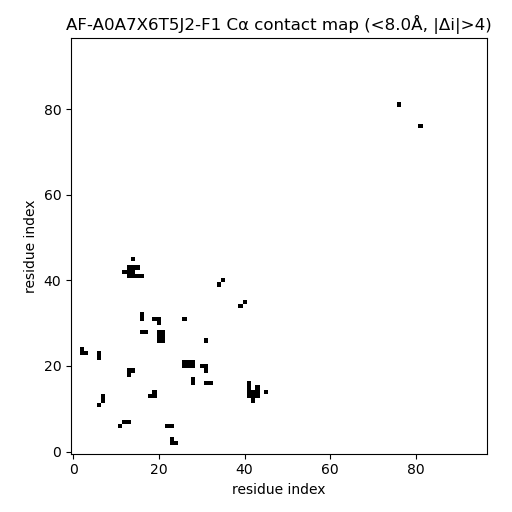 O O . PRO A 1 85 ? 30.275 -4.298 42.126 1.00 57.06 85 PRO A O 1
ATOM 665 N N . SER A 1 86 ? 30.208 -5.259 44.160 1.00 56.50 86 SER A N 1
ATOM 666 C CA . SER A 1 86 ? 28.826 -4.907 44.463 1.00 56.50 86 SER A CA 1
ATOM 667 C C . SER A 1 86 ? 28.707 -3.394 44.341 1.00 56.50 86 SER A C 1
ATOM 669 O O . SER A 1 86 ? 29.527 -2.684 44.924 1.00 56.50 86 SER A O 1
ATOM 671 N N . LYS A 1 87 ? 27.721 -2.895 43.588 1.00 53.34 87 LYS A N 1
ATOM 672 C CA . LYS A 1 87 ? 27.353 -1.478 43.629 1.00 53.34 87 LYS A CA 1
ATOM 673 C C . LYS A 1 87 ? 26.970 -1.141 45.072 1.00 53.34 87 LYS A C 1
ATOM 675 O O . LYS A 1 87 ? 25.825 -1.318 45.470 1.00 53.34 87 LYS A O 1
ATOM 680 N N . ALA A 1 88 ? 27.946 -0.689 45.848 1.00 56.47 88 ALA A N 1
ATOM 681 C CA . ALA A 1 88 ? 27.757 0.004 47.104 1.00 56.47 88 ALA A CA 1
ATOM 682 C C . ALA A 1 88 ? 27.192 1.388 46.761 1.00 56.47 88 ALA A C 1
ATOM 684 O O . ALA A 1 88 ? 27.912 2.372 46.647 1.00 56.47 88 ALA A O 1
ATOM 685 N N . GLY A 1 89 ? 25.894 1.419 46.479 1.00 52.75 89 GLY A N 1
ATOM 686 C CA . GLY A 1 89 ? 25.062 2.606 46.589 1.00 52.75 89 GLY A CA 1
ATOM 687 C C . GLY A 1 89 ? 24.105 2.351 47.739 1.00 52.75 89 GLY A C 1
ATOM 688 O O . GLY A 1 89 ? 22.930 2.082 47.513 1.00 52.75 89 GLY A O 1
ATOM 689 N N . GLU A 1 90 ? 24.642 2.307 48.957 1.00 53.50 90 GLU A N 1
ATOM 690 C CA . GLU A 1 90 ? 23.844 2.218 50.173 1.00 53.50 90 GLU A CA 1
ATOM 691 C C . GLU A 1 90 ? 22.885 3.410 50.236 1.00 53.50 90 GLU A C 1
ATOM 693 O O . GLU A 1 90 ? 23.275 4.577 50.222 1.00 53.50 90 GLU A O 1
ATOM 698 N N . THR A 1 91 ? 21.600 3.088 50.295 1.00 57.94 91 THR A N 1
ATOM 699 C CA . THR A 1 91 ? 20.522 3.972 50.715 1.00 57.94 91 THR A CA 1
ATOM 700 C C . THR A 1 91 ? 20.703 4.305 52.197 1.00 57.94 91 THR A C 1
ATOM 702 O O . THR A 1 91 ? 20.354 3.492 53.052 1.00 57.94 91 THR A O 1
ATOM 705 N N . TYR A 1 92 ? 21.205 5.494 52.527 1.00 58.88 92 TYR A N 1
ATOM 706 C CA . TYR A 1 92 ? 21.134 6.006 53.898 1.00 58.88 92 TYR A CA 1
ATOM 707 C C . TYR A 1 92 ? 19.826 6.779 54.090 1.00 58.88 92 TYR A C 1
ATOM 709 O O . TYR A 1 92 ? 19.738 7.978 53.838 1.00 58.88 92 TYR A O 1
ATOM 717 N N . LEU A 1 93 ? 18.791 6.070 54.542 1.00 63.03 93 LEU A N 1
ATOM 718 C CA . LEU A 1 93 ? 17.644 6.670 55.222 1.00 63.03 93 LEU A CA 1
ATOM 719 C C . LEU A 1 93 ? 18.039 6.911 56.685 1.00 63.03 93 LEU A C 1
ATOM 721 O O . LEU A 1 93 ? 18.026 5.977 57.483 1.00 63.03 93 LEU A O 1
ATOM 725 N N . ILE A 1 94 ? 18.349 8.157 57.051 1.00 63.81 94 ILE A N 1
ATOM 726 C CA . ILE A 1 94 ? 18.315 8.591 58.454 1.00 63.81 94 ILE A CA 1
ATOM 727 C C . ILE A 1 94 ? 17.133 9.543 58.599 1.00 63.81 94 ILE A C 1
ATOM 729 O O . ILE A 1 94 ? 17.143 10.673 58.119 1.00 63.81 94 ILE A O 1
ATOM 733 N N . LYS A 1 95 ? 16.080 9.028 59.231 1.00 56.66 95 LYS A N 1
ATOM 734 C CA . LYS A 1 95 ? 14.896 9.766 59.663 1.00 56.66 95 LYS A CA 1
ATOM 735 C C . LYS A 1 95 ? 15.229 10.370 61.030 1.00 56.66 95 LYS A C 1
ATOM 737 O O . LYS A 1 95 ? 15.602 9.621 61.930 1.00 56.66 95 LYS A O 1
ATOM 742 N N . ALA A 1 96 ? 15.112 11.684 61.185 1.00 57.97 96 ALA A N 1
ATOM 743 C CA . ALA A 1 96 ? 15.169 12.345 62.487 1.00 57.97 96 ALA A CA 1
ATOM 744 C C . ALA A 1 96 ? 13.874 13.144 62.696 1.00 57.97 96 ALA A C 1
ATOM 746 O O . ALA A 1 96 ? 13.359 13.726 61.741 1.00 57.97 96 ALA A O 1
ATOM 747 N N . ASN A 1 97 ? 13.348 13.028 63.919 1.00 53.16 97 ASN A N 1
ATOM 748 C CA . ASN A 1 97 ? 11.995 13.379 64.366 1.00 53.16 97 ASN A CA 1
ATOM 749 C C . ASN A 1 97 ? 11.680 14.874 64.341 1.00 53.16 97 ASN A C 1
ATOM 751 O O . ASN A 1 97 ? 12.599 15.666 64.643 1.00 53.16 97 ASN A O 1
#

Nearest PDB structures (foldseek):
  6lts-assembly1_F  TM=3.448E-01  e=5.167E+00  Thermus thermophilus HB8

pLDDT: mean 74.56, std 17.7, range [45.59, 95.69]

Radius of gyration: 27.83 Å; Cα contacts (8 Å, |Δi|>4): 39; chains: 1; bounding box: 50×32×80 Å

Mean predicted aligned error: 18.69 Å

Solvent-accessible surface area (backbone atoms only — not comparable to full-atom values): 6510 Å² total; per-residue (Å²): 114,64,65,59,53,56,49,34,74,74,65,45,79,50,80,41,67,64,52,46,17,66,71,30,83,91,46,35,63,74,50,40,49,51,41,39,76,73,65,53,79,75,76,44,91,64,75,88,64,88,90,64,100,72,82,82,93,65,78,92,77,80,70,79,55,68,63,54,51,52,50,51,53,51,51,51,52,66,74,43,83,74,77,73,79,74,86,84,73,80,82,82,84,80,88,79,134

Secondary structure (DSSP, 8-state):
-HHHHHHHHHH-S-SSHHHHHHHSTTTHHHHHHHHHHTT-----TTTTSSS-SS----SS----HHHHHHHHHHHHHHHTT--PPP-----------

Sequence (97 aa):
AERIIEERERGGNYESIEDFSIRVKGLGQKRAAKMVESGLVIDNEQSSVESDSANDLSEITQIDTSSVLAKEIAAIKKRFHYKSPSKAGETYLIKAN

Foldseek 3Di:
DVQLVVLCVVPNAAQDLCSSQVSRPPCHSVNSVVVVVVPDDRDNPPVPDDDDPDDDPCPPPDDPVVVVVVVVVVVVCVVDVDPDPPPPPDDDDDDDD